Protein AF-A0A8C2HKK5-F1 (afdb_monomer_lite)

Sequence (95 aa):
MLVGRYPFQDVEPTALFSKIRRGAFTIPETLSPRAKSLVCCMLRKSPSERLEAGDILFHPWLHCNNNIPLNQHSSTRHSTDQMVPDFEPNDNGDC

Radius of gyration: 21.93 Å; chains: 1; bounding box: 42×46×60 Å

pLDDT: mean 81.9, std 15.91, range [49.31, 96.12]

Organism: Cyprinus carpio (NCBI:txid7962)

Structure (mmCIF, N/CA/C/O backbone):
data_AF-A0A8C2HKK5-F1
#
_entry.id   AF-A0A8C2HKK5-F1
#
loop_
_atom_site.group_PDB
_atom_site.id
_atom_site.type_symbol
_atom_site.label_atom_id
_atom_site.label_alt_id
_atom_site.label_comp_id
_atom_site.label_asym_id
_atom_site.label_entity_id
_atom_site.label_seq_id
_atom_site.pdbx_PDB_ins_code
_atom_site.Cartn_x
_atom_site.Cartn_y
_atom_site.Cartn_z
_atom_site.occupancy
_atom_site.B_iso_or_equiv
_atom_site.auth_seq_id
_atom_site.auth_comp_id
_atom_site.auth_asym_id
_atom_site.auth_atom_id
_atom_site.pdbx_PDB_model_num
ATOM 1 N N . MET A 1 1 ? -0.412 -13.188 3.033 1.00 73.50 1 MET A N 1
ATOM 2 C CA . MET A 1 1 ? -0.682 -11.726 3.028 1.00 73.50 1 MET A CA 1
ATOM 3 C C . MET A 1 1 ? -1.586 -11.371 4.209 1.00 73.50 1 MET A C 1
ATOM 5 O O . MET A 1 1 ? -2.365 -12.228 4.596 1.00 73.50 1 MET A O 1
ATOM 9 N N . LEU A 1 2 ? -1.476 -10.162 4.787 1.00 86.56 2 LEU A N 1
ATOM 10 C CA . LEU A 1 2 ? -2.094 -9.815 6.087 1.00 86.56 2 LEU A CA 1
ATOM 11 C C . LEU A 1 2 ? -3.475 -9.136 6.027 1.00 86.56 2 LEU A C 1
ATOM 13 O O . LEU A 1 2 ? -4.312 -9.411 6.874 1.00 86.56 2 LEU A O 1
ATOM 17 N N . VAL A 1 3 ? -3.704 -8.220 5.078 1.00 88.56 3 VAL A N 1
ATOM 18 C CA . VAL A 1 3 ? -4.915 -7.359 5.054 1.00 88.56 3 VAL A CA 1
ATOM 19 C C . VAL A 1 3 ? -5.715 -7.506 3.748 1.00 88.56 3 VAL A C 1
ATOM 21 O O . VAL A 1 3 ? -6.797 -6.952 3.620 1.00 88.56 3 VAL A O 1
ATOM 24 N N . GLY A 1 4 ? -5.196 -8.238 2.756 1.00 90.38 4 GLY A N 1
ATOM 25 C CA . GLY A 1 4 ? -5.883 -8.462 1.472 1.00 90.38 4 GLY A CA 1
ATOM 26 C C . GLY A 1 4 ? -6.004 -7.226 0.566 1.00 90.38 4 GLY A C 1
ATOM 27 O O . GLY A 1 4 ? -6.663 -7.291 -0.463 1.00 90.38 4 GLY A O 1
ATOM 28 N N . ARG A 1 5 ? -5.363 -6.108 0.928 1.00 90.12 5 ARG A N 1
ATOM 29 C CA . ARG A 1 5 ? -5.308 -4.860 0.152 1.00 90.12 5 ARG A CA 1
ATOM 30 C C . ARG A 1 5 ? -3.911 -4.253 0.193 1.00 90.12 5 ARG A C 1
ATOM 32 O O . ARG A 1 5 ? -3.143 -4.533 1.118 1.00 90.12 5 ARG A O 1
ATOM 39 N N . TYR A 1 6 ? -3.601 -3.405 -0.784 1.00 92.94 6 TYR A N 1
ATOM 40 C CA . TYR A 1 6 ? -2.315 -2.716 -0.850 1.00 92.94 6 TYR A CA 1
ATOM 41 C C . TYR A 1 6 ? -2.208 -1.610 0.216 1.00 92.94 6 TYR A C 1
ATOM 43 O O . TYR A 1 6 ? -3.205 -0.950 0.521 1.00 92.94 6 TYR A O 1
ATOM 51 N N . PRO A 1 7 ? -1.007 -1.376 0.784 1.00 91.88 7 PRO A N 1
ATOM 52 C CA . PRO A 1 7 ? -0.784 -0.302 1.757 1.00 9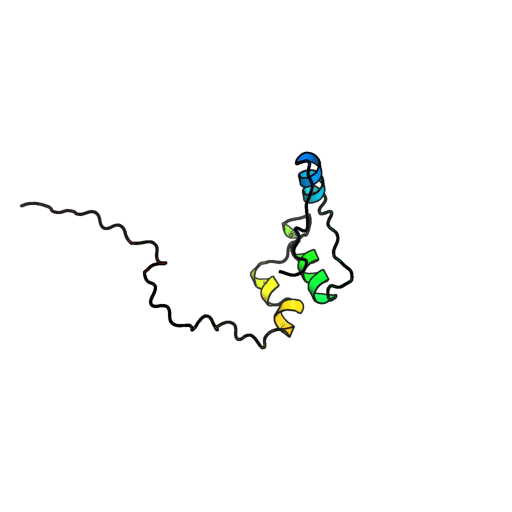1.88 7 PRO A CA 1
ATOM 53 C C . PRO A 1 7 ? -0.946 1.095 1.139 1.00 91.88 7 PRO A C 1
ATOM 55 O O . PRO A 1 7 ? -1.360 2.026 1.828 1.00 91.88 7 PRO A O 1
ATOM 58 N N . PHE A 1 8 ? -0.675 1.226 -0.162 1.00 94.81 8 PHE A N 1
ATOM 59 C CA . PHE A 1 8 ? -0.920 2.429 -0.949 1.00 94.81 8 PHE A CA 1
ATOM 60 C C . PHE A 1 8 ? -1.898 2.087 -2.069 1.00 94.81 8 PHE A C 1
ATOM 62 O O . PHE A 1 8 ? -1.605 1.246 -2.914 1.00 94.81 8 PHE A O 1
ATOM 69 N N . GLN A 1 9 ? -3.059 2.733 -2.062 1.00 92.62 9 GLN A N 1
ATOM 70 C CA . GLN A 1 9 ? -4.065 2.594 -3.105 1.00 92.62 9 GLN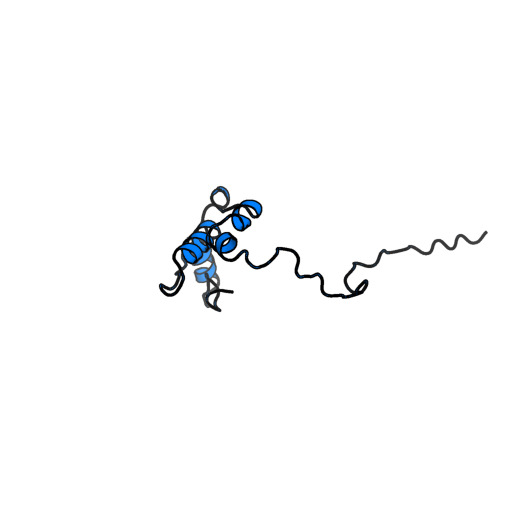 A CA 1
ATOM 71 C C . GLN A 1 9 ? -4.789 3.929 -3.271 1.00 92.62 9 GLN A C 1
ATOM 73 O O . GLN A 1 9 ? -5.130 4.602 -2.287 1.00 92.62 9 GLN A O 1
ATOM 78 N N . ASP A 1 10 ? -4.975 4.319 -4.523 1.00 92.56 10 ASP A N 1
ATOM 79 C CA . ASP A 1 10 ? -5.772 5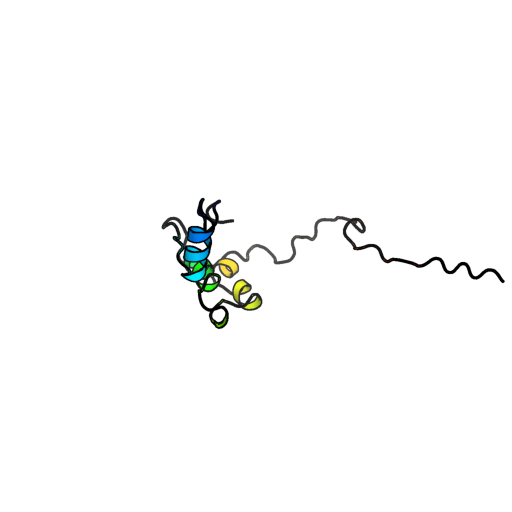.465 -4.934 1.00 92.56 10 ASP A CA 1
ATOM 80 C C . ASP A 1 10 ? -6.265 5.242 -6.368 1.00 92.56 10 ASP A C 1
ATOM 82 O O . ASP A 1 10 ? -5.672 4.446 -7.099 1.00 92.56 10 ASP A O 1
ATOM 86 N N . VAL A 1 11 ? -7.346 5.921 -6.746 1.00 93.81 11 VAL A N 1
ATOM 87 C CA . VAL A 1 11 ? -7.860 5.918 -8.123 1.00 93.81 11 VAL A CA 1
ATOM 88 C C . VAL A 1 11 ? -6.994 6.826 -8.991 1.00 93.81 11 VAL A C 1
ATOM 90 O O . VAL A 1 11 ? -6.716 6.501 -10.143 1.00 93.81 11 VAL A O 1
ATOM 93 N N . GLU A 1 12 ? -6.531 7.947 -8.432 1.00 95.94 12 GLU A N 1
ATOM 94 C CA . GLU A 1 12 ? -5.698 8.895 -9.158 1.00 95.94 12 GLU A CA 1
ATOM 95 C C . GLU A 1 12 ? -4.201 8.571 -8.972 1.00 95.94 12 GLU A C 1
ATOM 97 O O . GLU A 1 12 ? -3.711 8.540 -7.834 1.00 95.94 12 GLU A O 1
ATOM 102 N N . PRO A 1 13 ? -3.422 8.412 -10.061 1.00 94.88 13 PRO A N 1
ATOM 103 C CA . PRO A 1 13 ? -1.981 8.175 -9.970 1.00 94.88 13 PRO A CA 1
ATOM 104 C C . PRO A 1 13 ? -1.245 9.253 -9.162 1.00 94.88 13 PRO A C 1
ATOM 106 O O . PRO A 1 13 ? -0.365 8.936 -8.361 1.00 94.88 13 PRO A O 1
ATOM 109 N N . THR A 1 14 ? -1.629 10.526 -9.301 1.00 96.12 14 THR A N 1
ATOM 110 C CA . THR A 1 14 ? -1.028 11.651 -8.565 1.00 96.12 14 THR A CA 1
ATOM 111 C C . THR A 1 14 ? -1.173 11.491 -7.052 1.00 96.12 14 THR A C 1
ATOM 113 O O . THR A 1 14 ? -0.213 11.702 -6.297 1.00 96.12 14 THR A O 1
ATOM 116 N N . ALA A 1 15 ? -2.362 11.088 -6.598 1.00 94.38 15 ALA A N 1
ATOM 117 C CA . ALA A 1 15 ? -2.661 10.863 -5.192 1.00 94.38 15 ALA A CA 1
ATOM 118 C C . ALA A 1 15 ? -1.944 9.609 -4.666 1.00 94.38 15 ALA A C 1
ATOM 120 O O . ALA A 1 15 ? -1.347 9.652 -3.584 1.00 94.38 15 ALA A O 1
ATOM 121 N N . LEU A 1 16 ? -1.894 8.534 -5.463 1.00 96.06 16 LEU A N 1
ATOM 122 C CA . LEU A 1 16 ? -1.139 7.317 -5.152 1.00 96.06 16 LEU A CA 1
ATOM 123 C C . LEU A 1 16 ? 0.355 7.610 -4.954 1.00 96.06 16 LEU A C 1
ATOM 125 O O . LEU A 1 16 ? 0.913 7.299 -3.898 1.00 96.06 16 LEU A O 1
ATOM 129 N N . PHE A 1 17 ? 1.002 8.267 -5.920 1.00 95.94 17 PHE A N 1
ATOM 130 C CA . PHE A 1 17 ? 2.420 8.621 -5.812 1.00 95.94 17 PHE A CA 1
ATOM 131 C C . PHE A 1 17 ? 2.681 9.580 -4.652 1.00 95.94 17 PHE A C 1
ATOM 133 O O . PHE A 1 17 ? 3.700 9.469 -3.970 1.00 95.94 17 PHE A O 1
ATOM 140 N N . SER A 1 18 ? 1.752 10.492 -4.367 1.00 95.56 18 SER A N 1
ATOM 141 C CA . SER A 1 18 ? 1.859 11.374 -3.204 1.00 95.56 18 SER A CA 1
ATOM 142 C C . SER A 1 18 ? 1.788 10.606 -1.880 1.00 95.56 18 SER A C 1
ATOM 144 O O . SER A 1 18 ? 2.578 10.898 -0.980 1.00 95.56 18 SER A O 1
ATOM 146 N N . LYS A 1 19 ? 0.923 9.589 -1.760 1.00 94.12 19 LYS A N 1
ATOM 147 C CA . LYS A 1 19 ? 0.879 8.688 -0.593 1.00 94.12 19 LYS A CA 1
ATOM 148 C C . LYS A 1 19 ? 2.1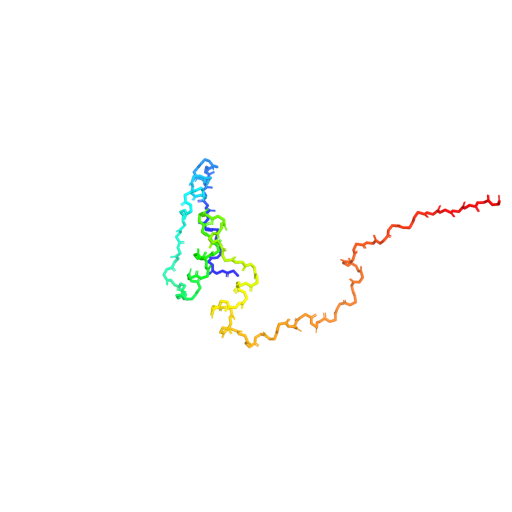79 7.890 -0.443 1.00 94.12 19 LYS A C 1
ATOM 150 O O . LYS A 1 19 ? 2.733 7.859 0.656 1.00 94.12 19 LYS A O 1
ATOM 155 N N . ILE A 1 20 ? 2.705 7.342 -1.542 1.00 94.56 20 ILE A N 1
ATOM 156 C CA . ILE A 1 20 ? 3.967 6.581 -1.563 1.00 94.56 20 ILE A CA 1
ATOM 157 C C . ILE A 1 20 ? 5.145 7.463 -1.133 1.00 94.56 20 ILE A C 1
ATOM 159 O O . ILE A 1 20 ? 5.857 7.121 -0.192 1.00 94.56 20 ILE A O 1
ATOM 163 N N . ARG A 1 21 ? 5.327 8.638 -1.754 1.00 93.81 21 ARG A N 1
ATOM 164 C CA . ARG A 1 21 ? 6.427 9.570 -1.427 1.00 93.81 21 ARG A CA 1
ATOM 165 C C . ARG A 1 21 ? 6.385 10.054 0.021 1.00 93.81 21 ARG A C 1
ATOM 167 O O . ARG A 1 21 ? 7.424 10.342 0.614 1.00 93.81 21 ARG A O 1
ATOM 174 N N . ARG A 1 22 ? 5.186 10.173 0.595 1.00 93.81 22 ARG A N 1
ATOM 175 C CA . ARG A 1 22 ? 5.000 10.542 2.003 1.00 93.81 22 ARG A CA 1
ATOM 176 C C . ARG A 1 22 ? 5.193 9.366 2.961 1.00 93.81 22 ARG A C 1
ATOM 178 O O . ARG A 1 22 ? 5.367 9.618 4.147 1.00 93.81 22 ARG A O 1
ATOM 185 N N . GLY A 1 23 ? 5.161 8.123 2.476 1.00 92.56 23 GLY A N 1
ATOM 186 C CA . GLY A 1 23 ? 5.095 6.933 3.327 1.00 92.56 23 GLY A CA 1
ATOM 187 C C . GLY A 1 23 ? 3.789 6.861 4.125 1.00 92.56 23 GLY A C 1
ATOM 188 O O . GLY A 1 23 ? 3.772 6.338 5.232 1.00 92.56 23 GLY A O 1
ATOM 189 N N . ALA A 1 24 ? 2.703 7.437 3.601 1.00 91.69 24 ALA A N 1
ATOM 190 C CA . ALA A 1 24 ? 1.419 7.505 4.290 1.00 91.69 24 ALA A CA 1
ATOM 191 C C . ALA A 1 24 ? 0.575 6.255 3.994 1.00 91.69 24 ALA A C 1
ATOM 193 O O . ALA A 1 24 ? -0.026 6.149 2.924 1.00 91.69 24 ALA A O 1
ATOM 194 N N . PHE A 1 25 ? 0.521 5.330 4.952 1.00 93.31 25 PHE A N 1
ATOM 195 C CA . PHE A 1 25 ? -0.321 4.133 4.920 1.00 93.31 25 PHE A CA 1
ATOM 196 C C . PHE A 1 25 ? -0.950 3.890 6.298 1.00 93.31 25 PHE A C 1
ATOM 198 O O . PHE A 1 25 ? -0.457 4.372 7.316 1.00 93.31 25 PHE A O 1
ATOM 205 N N . THR A 1 26 ? -2.048 3.136 6.336 1.00 91.44 26 THR A N 1
ATOM 206 C CA . THR A 1 26 ? -2.766 2.823 7.580 1.00 91.44 26 THR A CA 1
ATOM 207 C C . THR A 1 26 ? -2.747 1.326 7.820 1.00 91.44 26 THR A C 1
ATOM 209 O O . THR A 1 26 ? -3.160 0.549 6.958 1.00 91.44 26 THR A O 1
ATOM 212 N N . ILE A 1 27 ? -2.313 0.926 9.013 1.00 91.44 27 ILE A N 1
ATOM 213 C CA . ILE A 1 27 ? -2.355 -0.466 9.446 1.00 91.44 27 ILE A CA 1
ATOM 214 C C . ILE A 1 27 ? -3.578 -0.679 10.354 1.00 91.44 27 ILE A C 1
ATOM 216 O O . ILE A 1 27 ? -3.713 0.050 11.336 1.00 91.44 27 ILE A O 1
ATOM 220 N N . PRO A 1 28 ? -4.457 -1.662 10.074 1.00 91.81 28 PRO A N 1
ATOM 221 C CA . PRO A 1 28 ? -5.586 -1.982 10.946 1.00 91.81 28 PRO A CA 1
ATOM 222 C C . PRO A 1 28 ? -5.161 -2.380 12.362 1.00 91.81 28 PRO A C 1
ATOM 224 O O . PRO A 1 28 ? -4.133 -3.033 12.562 1.00 91.81 28 PRO A O 1
ATOM 227 N N . GLU A 1 29 ? -6.001 -2.066 13.348 1.00 90.44 29 GLU A N 1
ATOM 228 C CA . GLU A 1 29 ? -5.744 -2.427 14.745 1.00 90.44 29 GLU A CA 1
ATOM 229 C C . GLU A 1 29 ? -5.752 -3.938 14.989 1.00 90.44 29 GLU A C 1
ATOM 231 O O . GLU A 1 29 ? -5.032 -4.403 15.870 1.00 90.44 29 GLU A O 1
ATOM 236 N N . THR A 1 30 ? -6.457 -4.691 14.143 1.00 92.00 30 THR A N 1
ATOM 237 C CA . THR A 1 30 ? -6.575 -6.156 14.182 1.00 92.00 30 THR A CA 1
ATOM 238 C C . THR A 1 30 ? -5.253 -6.899 13.990 1.00 92.00 30 THR A C 1
ATOM 240 O O . THR A 1 30 ? -5.170 -8.086 14.298 1.00 92.00 30 THR A O 1
ATOM 243 N N . LEU A 1 31 ? -4.205 -6.236 13.485 1.00 91.31 31 LEU A N 1
ATOM 244 C CA . LEU A 1 31 ? -2.891 -6.859 13.343 1.00 91.31 31 LEU A CA 1
ATOM 245 C C . LEU A 1 31 ? -2.140 -6.912 14.676 1.00 91.31 31 LEU A C 1
ATOM 247 O O . LEU A 1 31 ? -2.154 -5.965 15.467 1.00 91.31 31 LEU A O 1
ATOM 251 N N . SER A 1 32 ? -1.398 -8.002 14.884 1.00 92.75 32 SER A N 1
ATOM 252 C CA . SER A 1 32 ? -0.541 -8.137 16.060 1.00 92.75 32 SER A CA 1
ATOM 253 C C . SER A 1 32 ? 0.535 -7.038 16.090 1.00 92.75 32 SER A C 1
ATOM 255 O O . SER A 1 32 ? 1.023 -6.627 15.032 1.00 92.75 32 SER A O 1
ATOM 257 N N . PRO A 1 33 ? 0.969 -6.570 17.277 1.00 92.69 33 PRO A N 1
ATOM 258 C CA . PRO A 1 33 ? 2.002 -5.535 17.385 1.00 92.69 33 PRO A CA 1
ATOM 259 C C . PRO A 1 33 ? 3.293 -5.885 16.634 1.00 92.69 33 PRO A C 1
ATOM 261 O O . PRO A 1 33 ? 3.897 -5.031 15.989 1.00 92.69 33 PRO A O 1
ATOM 264 N N . ARG A 1 34 ? 3.676 -7.169 16.637 1.00 91.88 34 ARG A N 1
ATOM 265 C CA . ARG A 1 34 ? 4.844 -7.668 15.897 1.00 91.88 34 ARG A CA 1
ATOM 266 C C . ARG A 1 34 ? 4.653 -7.562 14.381 1.00 91.88 34 ARG A C 1
ATOM 268 O O . ARG A 1 34 ? 5.579 -7.153 13.691 1.00 91.88 34 ARG A O 1
ATOM 275 N N . ALA A 1 35 ? 3.461 -7.871 13.866 1.00 92.25 35 ALA A N 1
ATOM 276 C CA . ALA A 1 35 ? 3.162 -7.716 12.442 1.00 92.25 35 ALA A CA 1
ATOM 277 C C . ALA A 1 35 ? 3.224 -6.243 12.019 1.00 92.25 35 ALA A C 1
ATOM 279 O O . ALA A 1 35 ? 3.829 -5.914 11.000 1.00 92.25 35 ALA A O 1
ATOM 280 N N . LYS A 1 36 ? 2.641 -5.351 12.836 1.00 93.94 36 LYS A N 1
ATOM 281 C CA . LYS A 1 36 ? 2.676 -3.897 12.613 1.00 93.94 36 LYS A CA 1
ATOM 282 C C . LYS A 1 36 ? 4.115 -3.383 12.553 1.00 93.94 36 LYS A C 1
ATOM 284 O O . LYS A 1 36 ? 4.465 -2.684 11.610 1.00 93.94 36 LYS A O 1
ATOM 289 N N . SER A 1 37 ? 4.942 -3.787 13.520 1.00 94.12 37 SER A N 1
ATOM 290 C CA . SER A 1 37 ? 6.363 -3.431 13.583 1.00 94.12 37 SER A CA 1
ATOM 291 C C . SER A 1 37 ? 7.104 -3.809 12.301 1.00 94.12 37 SER A C 1
ATOM 293 O O . SER A 1 37 ? 7.741 -2.951 11.696 1.00 94.12 37 SER A O 1
ATOM 295 N N . LEU A 1 38 ? 6.952 -5.052 11.825 1.00 94.19 38 LEU A N 1
ATOM 296 C CA . LEU A 1 38 ? 7.635 -5.492 10.607 1.00 94.19 38 LEU A CA 1
ATOM 297 C C . LEU A 1 38 ? 7.229 -4.656 9.386 1.00 94.19 38 LEU A C 1
ATOM 299 O O . LEU A 1 38 ? 8.090 -4.172 8.654 1.00 94.19 38 LEU A O 1
ATOM 303 N N . VAL A 1 39 ? 5.922 -4.462 9.180 1.00 94.31 39 VAL A N 1
ATOM 304 C CA . VAL A 1 39 ? 5.406 -3.676 8.047 1.00 94.31 39 VAL A CA 1
ATOM 305 C C . VAL A 1 39 ? 5.939 -2.241 8.095 1.00 94.31 39 VAL A C 1
ATOM 307 O O . VAL A 1 39 ? 6.365 -1.718 7.066 1.00 94.31 39 VAL A O 1
ATOM 310 N N . CYS A 1 40 ? 5.984 -1.621 9.279 1.00 93.88 40 CYS A N 1
ATOM 311 C CA . CYS A 1 40 ? 6.561 -0.289 9.458 1.00 93.88 40 CYS A CA 1
ATOM 312 C C . CYS A 1 40 ? 8.057 -0.241 9.126 1.00 93.88 40 CYS A C 1
ATOM 314 O O . CYS A 1 40 ? 8.494 0.701 8.469 1.00 93.88 40 CYS A O 1
ATOM 316 N N . CYS A 1 41 ? 8.837 -1.245 9.537 1.00 94.38 41 CYS A N 1
ATOM 317 C CA . CYS A 1 41 ? 10.271 -1.306 9.246 1.00 94.38 41 CYS A CA 1
ATOM 318 C C . CYS A 1 41 ? 10.569 -1.548 7.756 1.00 94.38 41 CYS A C 1
ATOM 320 O O . CYS A 1 41 ? 11.575 -1.059 7.249 1.00 94.38 41 CYS A O 1
ATOM 322 N N . MET A 1 42 ? 9.694 -2.251 7.034 1.00 94.75 42 MET A N 1
ATOM 323 C CA . MET A 1 42 ? 9.846 -2.475 5.591 1.00 94.75 42 MET A CA 1
ATOM 324 C C . MET A 1 42 ? 9.399 -1.269 4.751 1.00 94.75 42 MET A C 1
ATOM 326 O O . MET A 1 42 ? 10.014 -0.958 3.732 1.00 94.75 42 MET A O 1
ATOM 330 N N . LEU A 1 43 ? 8.337 -0.572 5.169 1.00 95.19 43 LEU A N 1
ATOM 331 C CA . LEU A 1 43 ? 7.727 0.538 4.422 1.00 95.19 43 LEU A CA 1
ATOM 332 C C . LEU A 1 43 ? 8.204 1.920 4.891 1.00 95.19 43 LEU A C 1
ATOM 334 O O . LEU A 1 43 ? 7.459 2.902 4.824 1.00 95.19 43 LEU A O 1
ATOM 338 N N . ARG A 1 44 ? 9.455 2.023 5.353 1.00 94.56 44 ARG A N 1
ATOM 339 C CA . ARG A 1 44 ? 10.037 3.315 5.730 1.00 94.56 44 ARG A CA 1
ATOM 340 C C . ARG A 1 44 ? 10.243 4.211 4.516 1.00 94.56 44 ARG A C 1
ATOM 342 O O . ARG A 1 44 ? 10.620 3.762 3.428 1.00 94.56 44 ARG A O 1
ATOM 349 N N . LYS A 1 45 ? 10.019 5.510 4.737 1.00 93.50 45 LYS A N 1
ATOM 350 C CA . LYS A 1 45 ? 10.160 6.554 3.716 1.00 93.50 45 LYS A CA 1
ATOM 351 C C . LYS A 1 45 ? 11.590 6.615 3.178 1.00 93.50 45 LYS A C 1
ATOM 353 O O . LYS A 1 45 ? 11.776 6.631 1.964 1.00 93.50 45 LYS A O 1
ATOM 358 N N . SER A 1 46 ? 12.581 6.642 4.070 1.00 93.88 46 SER A N 1
ATOM 359 C CA . SER A 1 46 ? 13.988 6.600 3.675 1.00 93.88 46 SER A CA 1
ATOM 360 C C . SER A 1 46 ? 14.404 5.159 3.359 1.00 93.88 46 SER A C 1
ATOM 362 O O . SER A 1 46 ? 14.223 4.293 4.218 1.00 93.88 46 SER A O 1
ATOM 364 N N . PRO A 1 47 ? 14.975 4.873 2.172 1.00 92.81 47 PRO A N 1
ATOM 365 C CA . PRO A 1 47 ? 15.461 3.537 1.832 1.00 92.81 47 PRO A CA 1
ATOM 366 C C . PRO A 1 47 ? 16.528 3.013 2.794 1.00 92.81 47 PRO A C 1
ATOM 368 O O . PRO A 1 47 ? 16.506 1.832 3.112 1.00 92.81 47 PRO A O 1
ATOM 371 N N . SER A 1 48 ? 17.409 3.888 3.291 1.00 93.81 48 SER A N 1
ATOM 372 C CA . SER A 1 48 ? 18.490 3.522 4.217 1.00 93.81 48 SER A CA 1
ATOM 373 C C . SER A 1 48 ? 18.002 3.076 5.592 1.00 93.81 48 SER A C 1
ATOM 375 O O . SER A 1 48 ? 18.745 2.441 6.327 1.00 93.81 48 SER A O 1
ATOM 377 N N . GLU A 1 49 ? 16.767 3.419 5.957 1.00 93.75 49 GLU A N 1
ATOM 378 C CA . GLU A 1 49 ? 16.180 2.988 7.223 1.00 93.75 49 GLU A CA 1
ATOM 379 C C . GLU A 1 49 ? 15.409 1.670 7.081 1.00 93.75 49 GLU A C 1
ATOM 381 O O . GLU A 1 49 ? 14.969 1.109 8.087 1.00 93.75 49 GLU A O 1
ATOM 386 N N . ARG A 1 50 ? 15.166 1.203 5.847 1.00 95.75 50 ARG A N 1
ATOM 387 C CA . ARG A 1 50 ? 14.394 -0.020 5.623 1.00 95.75 50 ARG A CA 1
ATOM 388 C C . ARG A 1 50 ? 15.162 -1.214 6.160 1.00 95.75 50 ARG A C 1
ATOM 390 O O . ARG A 1 50 ? 16.368 -1.320 5.972 1.00 95.75 50 ARG A O 1
ATOM 397 N N . LEU A 1 51 ? 14.421 -2.124 6.779 1.00 93.81 51 LEU A N 1
ATOM 398 C CA . LEU A 1 51 ? 14.974 -3.384 7.252 1.00 93.81 51 LEU A CA 1
ATOM 399 C C . LEU A 1 51 ? 15.548 -4.188 6.079 1.00 93.81 51 LEU A C 1
ATOM 401 O O . LEU A 1 51 ? 14.870 -4.355 5.060 1.00 93.81 51 LEU A O 1
ATOM 405 N N . GLU A 1 52 ? 16.775 -4.683 6.231 1.00 93.88 52 GLU A N 1
ATOM 406 C CA . GLU A 1 52 ? 17.433 -5.502 5.217 1.00 93.88 52 GLU A CA 1
ATOM 407 C C . GLU A 1 52 ? 16.730 -6.858 5.061 1.00 93.88 52 GLU A C 1
ATOM 409 O O . GLU A 1 52 ? 16.133 -7.386 6.000 1.00 93.88 52 GLU A O 1
ATOM 414 N N . ALA A 1 53 ? 16.806 -7.451 3.867 1.00 90.06 53 ALA A N 1
ATOM 415 C CA . ALA A 1 53 ? 16.192 -8.745 3.579 1.00 90.06 53 ALA A CA 1
ATOM 416 C C . ALA A 1 53 ? 16.652 -9.861 4.534 1.00 90.06 53 ALA A C 1
ATOM 418 O O . ALA A 1 53 ? 15.821 -10.654 4.978 1.00 90.06 53 ALA A O 1
ATOM 419 N N . GLY A 1 54 ? 17.944 -9.901 4.882 1.00 88.94 54 GLY A N 1
ATOM 420 C CA . GLY A 1 54 ? 18.469 -10.843 5.873 1.00 88.94 54 GLY A CA 1
ATOM 421 C C . GLY A 1 54 ? 17.863 -10.613 7.258 1.00 88.94 54 GLY A C 1
ATOM 422 O O . GLY A 1 54 ? 17.374 -11.551 7.886 1.00 88.94 54 GLY A O 1
ATOM 423 N N . ASP A 1 55 ? 17.793 -9.354 7.688 1.00 88.94 55 ASP A N 1
ATOM 424 C CA . ASP A 1 55 ? 17.269 -8.963 9.000 1.00 88.94 55 ASP A CA 1
ATOM 425 C C . ASP A 1 55 ? 15.765 -9.216 9.157 1.00 88.94 55 ASP A C 1
ATOM 427 O O . ASP A 1 55 ? 15.291 -9.511 10.259 1.00 88.94 55 ASP A O 1
ATOM 431 N N . ILE A 1 56 ? 14.998 -9.151 8.062 1.00 90.88 56 ILE A N 1
ATOM 432 C CA . ILE A 1 56 ? 13.567 -9.486 8.063 1.00 90.88 56 ILE A CA 1
ATOM 433 C C . ILE A 1 56 ? 13.347 -10.890 8.636 1.00 90.88 56 ILE A C 1
ATOM 435 O O . ILE A 1 56 ? 12.443 -11.068 9.455 1.00 90.88 56 ILE A O 1
ATOM 439 N N . LEU A 1 57 ? 14.182 -11.866 8.261 1.00 87.94 57 LEU A N 1
ATOM 440 C CA . LEU A 1 57 ? 14.052 -13.262 8.701 1.00 87.94 57 LEU A CA 1
ATOM 441 C C . LEU A 1 57 ? 14.198 -13.417 10.221 1.00 87.94 57 LEU A C 1
ATOM 443 O O . LEU A 1 57 ? 13.569 -14.291 10.820 1.00 87.94 57 LEU A O 1
ATOM 447 N N . PHE A 1 58 ? 14.977 -12.541 10.854 1.00 87.94 58 PHE A N 1
ATOM 448 C CA . PHE A 1 58 ? 15.201 -12.538 12.299 1.00 87.94 58 PHE A CA 1
ATOM 449 C C . PHE A 1 58 ? 14.158 -11.719 13.070 1.00 87.94 58 PHE A C 1
ATOM 451 O O . PHE A 1 58 ? 14.140 -11.739 14.303 1.00 87.94 58 PHE A O 1
ATOM 458 N N . HIS A 1 59 ? 13.252 -11.016 12.384 1.00 90.06 59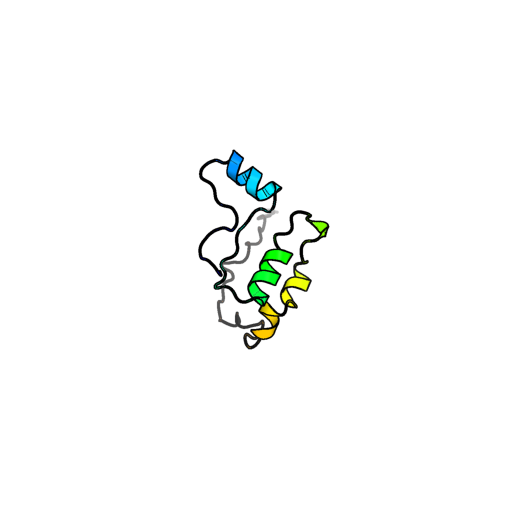 HIS A N 1
ATOM 459 C CA . HIS A 1 59 ? 12.238 -10.211 13.051 1.00 90.06 59 HIS A CA 1
ATOM 460 C C . HIS A 1 59 ? 11.294 -11.105 13.891 1.00 90.06 59 HIS A C 1
ATOM 462 O O . HIS A 1 59 ? 10.777 -12.103 13.375 1.00 90.06 59 HIS A O 1
ATOM 468 N N . PRO A 1 60 ? 10.952 -10.737 15.147 1.00 88.69 60 PRO A N 1
ATOM 469 C CA . PRO A 1 60 ? 10.143 -11.567 16.053 1.00 88.69 60 PRO A CA 1
ATOM 470 C C . PRO A 1 60 ? 8.778 -12.001 15.506 1.00 88.69 60 PRO A C 1
ATOM 472 O O . PRO A 1 60 ? 8.182 -12.959 15.990 1.00 88.69 60 PRO A O 1
ATOM 475 N N . TRP A 1 61 ? 8.250 -11.277 14.516 1.00 89.62 61 TRP A N 1
ATOM 476 C CA . TRP A 1 61 ? 7.022 -11.673 13.824 1.00 89.62 61 TRP A CA 1
ATOM 477 C C . TRP A 1 61 ? 7.185 -12.971 13.018 1.00 89.62 61 TRP A C 1
ATOM 479 O O . TRP A 1 61 ? 6.286 -13.806 13.056 1.00 89.62 61 TRP A O 1
ATOM 489 N N . LEU A 1 62 ? 8.323 -13.156 12.340 1.00 85.88 62 LEU A N 1
ATOM 490 C CA . LEU A 1 62 ? 8.637 -14.377 11.590 1.00 85.88 62 LEU A CA 1
ATOM 491 C C . LEU A 1 62 ? 9.257 -15.443 12.496 1.00 85.88 62 LEU A C 1
ATOM 493 O O . LEU A 1 62 ? 8.848 -16.601 12.448 1.00 85.88 62 LEU A O 1
ATOM 497 N N . HIS A 1 63 ? 10.165 -15.045 13.390 1.00 77.94 63 HIS A N 1
ATOM 498 C CA . HIS A 1 63 ? 10.883 -15.977 14.259 1.00 77.94 63 HIS A CA 1
ATOM 499 C C . HIS A 1 63 ? 9.968 -16.720 15.252 1.00 77.94 63 HIS A C 1
ATOM 501 O O . HIS A 1 63 ? 10.157 -17.906 15.505 1.00 77.94 63 HIS A O 1
ATOM 507 N N . CYS A 1 64 ? 8.919 -16.078 15.784 1.00 62.34 64 CYS A N 1
ATOM 508 C CA . CYS A 1 64 ? 7.977 -16.762 16.682 1.00 62.34 64 CYS A CA 1
ATOM 509 C C . CYS A 1 64 ? 7.058 -17.770 15.975 1.00 62.34 64 CYS A C 1
ATOM 511 O O . CYS A 1 64 ? 6.409 -18.557 16.658 1.00 62.34 64 CYS A O 1
ATOM 513 N N . ASN A 1 65 ? 6.998 -17.764 14.639 1.00 56.84 65 ASN A N 1
ATOM 514 C CA . ASN A 1 65 ? 6.226 -18.734 13.859 1.00 56.84 65 ASN A CA 1
ATOM 515 C C . ASN A 1 65 ? 7.100 -19.886 13.325 1.00 56.84 65 ASN A C 1
ATOM 517 O O . ASN A 1 65 ? 6.643 -20.682 12.506 1.00 56.84 65 ASN A O 1
ATOM 521 N N . ASN A 1 66 ? 8.355 -19.996 13.779 1.00 55.59 66 ASN A N 1
ATOM 522 C CA . ASN A 1 66 ? 9.356 -20.918 13.237 1.00 55.59 66 ASN A CA 1
ATOM 523 C C . ASN A 1 66 ? 9.176 -22.395 13.655 1.00 55.59 66 ASN A C 1
ATOM 525 O O . ASN A 1 66 ? 10.142 -23.148 13.715 1.00 55.59 66 ASN A O 1
ATOM 529 N N . ASN A 1 67 ? 7.932 -22.840 13.861 1.00 51.94 67 ASN A N 1
ATOM 530 C CA . ASN A 1 67 ? 7.581 -24.253 13.675 1.00 51.94 67 ASN A CA 1
ATOM 531 C C . ASN A 1 67 ? 7.421 -24.610 12.183 1.00 51.94 67 ASN A C 1
ATOM 533 O O . ASN A 1 67 ? 7.082 -25.742 11.855 1.00 51.94 67 ASN A O 1
ATOM 537 N N . ILE A 1 68 ? 7.656 -23.663 11.269 1.00 58.12 68 ILE A N 1
ATOM 538 C CA . ILE A 1 68 ? 7.859 -23.957 9.854 1.00 58.12 68 ILE A CA 1
ATOM 539 C C . ILE A 1 68 ? 9.358 -24.233 9.671 1.00 58.12 68 ILE A C 1
ATOM 541 O O . ILE A 1 68 ? 10.137 -23.279 9.674 1.00 58.12 68 ILE A O 1
ATOM 545 N N . PRO A 1 69 ? 9.810 -25.495 9.535 1.00 50.66 69 PRO A N 1
ATOM 546 C CA . PRO A 1 69 ? 11.175 -25.738 9.094 1.00 50.66 69 PRO A CA 1
ATOM 547 C C . PRO A 1 69 ? 11.354 -25.015 7.760 1.00 50.66 69 PRO A C 1
ATOM 549 O O . PRO A 1 69 ? 10.541 -25.182 6.849 1.00 50.66 69 PRO A O 1
ATOM 552 N N . LEU A 1 70 ? 12.417 -24.220 7.647 1.00 53.84 70 LEU A N 1
ATOM 553 C CA . LEU A 1 70 ? 12.782 -23.412 6.477 1.00 53.84 70 LEU A CA 1
ATOM 554 C C . LEU A 1 70 ? 13.112 -24.267 5.225 1.00 53.84 70 LEU A C 1
ATOM 556 O O . LEU A 1 70 ? 13.863 -23.837 4.360 1.00 53.84 70 LEU A O 1
ATOM 560 N N . ASN A 1 71 ? 12.592 -25.498 5.136 1.00 54.22 71 ASN A N 1
ATOM 561 C CA . ASN A 1 71 ? 12.916 -26.480 4.112 1.00 54.22 71 ASN A CA 1
ATOM 562 C C . ASN A 1 71 ? 11.770 -27.461 3.757 1.00 54.22 71 ASN A C 1
ATOM 564 O O . ASN A 1 71 ? 12.028 -28.619 3.446 1.00 54.22 71 ASN A O 1
ATOM 568 N N . GLN A 1 72 ? 10.498 -27.040 3.783 1.00 49.31 72 GLN A N 1
ATOM 569 C CA . GLN A 1 72 ? 9.385 -27.843 3.228 1.00 49.31 72 GLN A CA 1
ATOM 570 C C . GLN A 1 72 ? 8.943 -27.399 1.824 1.00 49.31 72 GLN A C 1
ATOM 572 O O . GLN A 1 72 ? 7.763 -27.387 1.494 1.00 49.31 72 GLN A O 1
ATOM 577 N N . HIS A 1 73 ? 9.916 -27.127 0.954 1.00 50.56 73 HIS A N 1
ATOM 578 C CA . HIS A 1 73 ? 9.775 -27.472 -0.464 1.00 50.56 73 HIS A CA 1
ATOM 579 C C . HIS A 1 73 ? 10.614 -28.711 -0.815 1.00 50.56 73 HIS A C 1
ATOM 581 O O . HIS A 1 73 ? 11.073 -28.872 -1.936 1.00 50.56 73 HIS A O 1
ATOM 587 N N . SER A 1 74 ? 10.750 -29.664 0.109 1.00 53.94 74 SER A N 1
ATOM 588 C CA . SER A 1 74 ? 10.964 -31.070 -0.248 1.00 53.94 74 SER A CA 1
ATOM 589 C C . SER A 1 74 ? 9.619 -31.720 -0.598 1.00 53.94 74 SER A C 1
ATOM 591 O O . SER A 1 74 ? 9.135 -32.641 0.048 1.00 53.94 74 SER A O 1
ATOM 593 N N . SER A 1 75 ? 8.972 -31.208 -1.641 1.00 53.09 75 SER A N 1
ATOM 594 C CA . SER A 1 75 ? 7.954 -31.959 -2.371 1.00 53.09 75 SER A CA 1
ATOM 595 C C . SER A 1 75 ? 8.469 -32.123 -3.784 1.00 53.09 75 SER A C 1
ATOM 597 O O . SER A 1 75 ? 8.396 -31.195 -4.583 1.00 53.09 75 SER A O 1
ATOM 599 N N . THR A 1 76 ? 9.044 -33.296 -4.039 1.00 52.81 76 THR A N 1
ATOM 600 C CA . THR A 1 76 ? 9.099 -33.992 -5.325 1.00 52.81 76 THR A CA 1
ATOM 601 C C . THR A 1 76 ? 8.401 -33.245 -6.459 1.00 52.81 76 THR A C 1
ATOM 603 O O . THR A 1 76 ? 7.214 -33.431 -6.720 1.00 52.81 76 THR A O 1
ATOM 606 N N . ARG A 1 77 ? 9.159 -32.419 -7.170 1.00 52.84 77 ARG A N 1
ATOM 607 C CA . ARG A 1 77 ? 8.902 -32.136 -8.574 1.00 52.84 77 ARG A CA 1
ATOM 608 C C . ARG A 1 77 ? 10.229 -32.285 -9.278 1.00 52.84 77 ARG A C 1
ATOM 610 O O . ARG A 1 77 ? 11.058 -31.386 -9.279 1.00 52.84 77 ARG A O 1
ATOM 617 N N . HIS A 1 78 ? 10.422 -33.467 -9.844 1.00 56.19 78 HIS A N 1
ATOM 618 C CA . HIS A 1 78 ? 11.214 -33.611 -11.050 1.00 56.19 78 HIS A CA 1
ATOM 619 C C . HIS A 1 78 ? 10.649 -32.579 -12.040 1.00 56.19 78 HIS A C 1
ATOM 621 O O . HIS A 1 78 ? 9.574 -32.778 -12.591 1.00 56.19 78 HIS A O 1
ATOM 627 N N . SER A 1 79 ? 11.252 -31.398 -12.110 1.00 55.62 79 SER A N 1
ATOM 628 C CA . SER A 1 79 ? 10.753 -30.290 -12.921 1.00 55.62 79 SER A CA 1
ATOM 629 C C . SER A 1 79 ? 11.948 -29.510 -13.430 1.00 55.62 79 SER A C 1
ATOM 631 O O . SER A 1 79 ? 12.119 -28.326 -13.151 1.00 55.62 79 SER A O 1
ATOM 633 N N . THR A 1 80 ? 12.763 -30.201 -14.223 1.00 57.62 80 THR A N 1
ATOM 634 C CA . THR A 1 80 ? 13.602 -29.572 -15.248 1.00 57.62 80 THR A CA 1
ATOM 635 C C . THR A 1 80 ? 12.791 -28.587 -16.108 1.00 57.62 80 THR A C 1
ATOM 637 O O . THR A 1 80 ? 13.357 -27.636 -16.623 1.00 57.62 80 THR A O 1
ATOM 640 N N . ASP A 1 81 ? 11.458 -28.726 -16.151 1.00 63.03 81 ASP A N 1
ATOM 641 C CA . ASP A 1 81 ? 10.494 -27.816 -16.794 1.00 63.03 81 ASP A CA 1
ATOM 642 C C . ASP A 1 81 ? 10.493 -26.367 -16.263 1.00 63.03 81 ASP A C 1
ATOM 644 O O . ASP A 1 81 ? 9.832 -25.506 -16.839 1.00 63.03 81 ASP A O 1
ATOM 648 N N . GLN A 1 82 ? 11.178 -26.079 -15.150 1.00 71.56 82 GLN A N 1
ATOM 649 C CA . GLN A 1 82 ? 11.297 -24.723 -14.587 1.00 71.56 82 GLN A CA 1
ATOM 650 C C . GLN A 1 82 ? 12.728 -24.180 -14.606 1.00 71.56 82 GLN A C 1
ATOM 652 O O . GLN A 1 82 ? 12.985 -23.106 -14.061 1.00 71.56 82 GLN A O 1
ATOM 657 N N . MET A 1 83 ? 13.663 -24.910 -15.211 1.00 81.56 83 MET A N 1
ATOM 658 C CA . MET A 1 83 ? 14.999 -24.393 -15.469 1.00 81.56 83 MET A CA 1
ATOM 659 C C . MET A 1 83 ? 14.975 -23.630 -16.789 1.00 81.56 83 MET A C 1
ATOM 661 O O . MET A 1 83 ? 14.279 -24.014 -17.727 1.00 81.56 83 MET A O 1
ATOM 665 N N . VAL A 1 84 ? 15.716 -22.527 -16.853 1.00 81.12 84 VAL A N 1
ATOM 666 C CA . VAL A 1 84 ? 15.998 -21.877 -18.133 1.00 81.12 84 VAL A CA 1
ATOM 667 C C . VAL A 1 84 ? 16.786 -22.896 -18.961 1.00 81.12 84 VAL A C 1
ATOM 669 O O . VAL A 1 84 ? 17.823 -23.340 -18.474 1.00 81.12 84 VAL A O 1
ATOM 672 N N . PRO A 1 85 ? 16.302 -23.327 -20.140 1.00 82.44 85 PRO A N 1
ATOM 673 C CA . PRO A 1 85 ? 17.047 -24.271 -20.960 1.00 82.44 85 PRO A CA 1
ATOM 674 C C . PRO A 1 85 ? 18.377 -23.660 -21.396 1.00 82.44 85 PRO A C 1
ATOM 676 O O . PRO A 1 85 ? 18.420 -22.488 -21.781 1.00 82.44 85 PRO A O 1
ATOM 679 N N . ASP A 1 86 ? 19.436 -24.461 -21.371 1.00 82.62 86 ASP A N 1
ATOM 680 C CA . ASP A 1 86 ? 20.711 -24.078 -21.963 1.00 82.62 86 ASP A CA 1
ATOM 681 C C . ASP A 1 86 ? 20.572 -24.038 -23.496 1.00 82.62 86 ASP A C 1
ATOM 683 O O . ASP A 1 86 ? 19.934 -24.898 -24.110 1.00 82.62 86 ASP A O 1
ATOM 687 N N . PHE A 1 87 ? 21.121 -22.998 -24.125 1.00 83.06 87 PHE A N 1
ATOM 688 C CA . PHE A 1 87 ? 21.135 -22.850 -25.579 1.00 83.06 87 PHE A CA 1
ATOM 689 C C . PHE A 1 87 ? 22.419 -23.469 -26.142 1.00 83.06 87 PHE A C 1
ATOM 691 O O . PHE A 1 87 ? 23.492 -22.898 -25.971 1.00 83.06 87 PHE A O 1
ATOM 698 N N . GLU A 1 88 ? 22.302 -24.595 -26.849 1.00 79.50 88 GLU A N 1
ATOM 699 C CA . GLU A 1 88 ? 23.417 -25.238 -27.560 1.00 79.50 88 GLU A CA 1
ATOM 700 C C . GLU A 1 88 ? 23.405 -24.820 -29.049 1.00 79.50 88 GLU A C 1
ATOM 702 O O . GLU A 1 88 ? 22.523 -25.255 -29.800 1.00 79.50 88 GLU A O 1
ATOM 707 N N . PRO A 1 89 ? 24.333 -23.961 -29.521 1.00 77.50 89 PRO A N 1
ATOM 708 C CA . PRO A 1 89 ? 24.466 -23.661 -30.944 1.00 77.50 89 PRO A CA 1
ATOM 709 C C . PRO A 1 89 ? 24.993 -24.894 -31.692 1.00 77.50 89 PRO A C 1
ATOM 711 O O . PRO A 1 89 ? 26.059 -25.417 -31.385 1.00 77.50 89 PRO A O 1
ATOM 714 N N . ASN A 1 90 ? 24.234 -25.354 -32.687 1.00 66.19 90 ASN A N 1
ATOM 715 C CA . ASN A 1 90 ? 24.542 -26.551 -33.465 1.00 66.19 90 ASN A CA 1
ATOM 716 C C . ASN A 1 90 ? 25.694 -26.271 -34.451 1.00 66.19 90 ASN A C 1
ATOM 718 O O . ASN A 1 90 ? 25.455 -25.936 -35.612 1.00 66.19 90 ASN A O 1
ATOM 722 N N . ASP A 1 91 ? 26.938 -26.378 -33.985 1.00 65.75 91 ASP A N 1
ATOM 723 C CA . ASP A 1 91 ? 28.134 -26.348 -34.831 1.00 65.75 91 ASP A CA 1
ATOM 724 C C . ASP A 1 91 ? 28.342 -27.732 -35.464 1.00 65.75 91 ASP A C 1
ATOM 726 O O . ASP A 1 91 ? 29.223 -28.503 -35.089 1.00 65.75 91 ASP A O 1
ATOM 730 N N . ASN A 1 92 ? 27.476 -28.083 -36.419 1.00 57.66 92 ASN A N 1
ATOM 731 C CA . ASN A 1 92 ? 27.772 -29.161 -37.359 1.00 57.66 92 ASN A CA 1
ATOM 732 C C . ASN A 1 92 ? 28.808 -28.628 -38.357 1.00 57.66 92 ASN A C 1
ATOM 734 O O . ASN A 1 92 ? 28.473 -28.254 -39.482 1.00 57.66 92 ASN A O 1
ATOM 738 N N . GLY A 1 93 ? 30.060 -28.560 -37.901 1.00 61.84 93 GLY A N 1
ATOM 739 C CA . GLY A 1 93 ? 31.231 -28.400 -38.749 1.00 61.84 93 GLY A CA 1
ATOM 740 C C . GLY A 1 93 ? 31.375 -29.625 -39.646 1.00 61.84 93 GLY A C 1
ATOM 741 O O . GLY A 1 93 ? 31.967 -30.628 -39.254 1.00 61.84 93 GLY A O 1
ATOM 742 N N . ASP A 1 94 ? 30.777 -29.553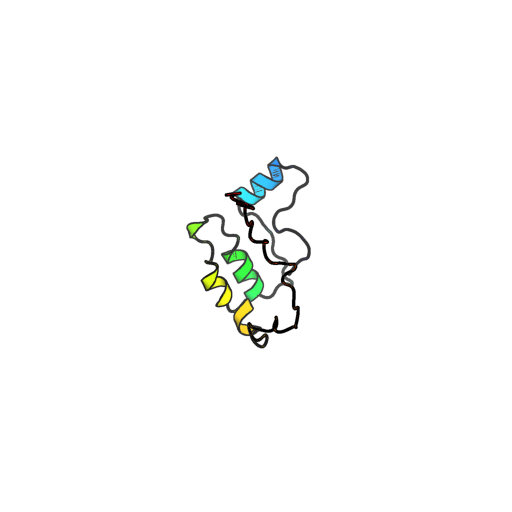 -40.835 1.00 54.22 94 ASP A N 1
ATOM 743 C CA . ASP A 1 94 ? 31.034 -30.483 -41.929 1.00 54.22 94 ASP A CA 1
ATOM 744 C C . ASP A 1 94 ? 32.479 -30.279 -42.426 1.00 54.22 94 ASP A C 1
ATOM 746 O O . ASP A 1 94 ? 32.798 -29.225 -42.975 1.00 54.22 94 ASP A O 1
ATOM 750 N N . CYS A 1 95 ? 33.287 -31.327 -42.217 1.00 51.00 95 CYS A N 1
ATOM 751 C CA . CYS A 1 95 ? 34.546 -31.720 -42.877 1.00 51.00 95 CYS A CA 1
ATOM 752 C C . CYS A 1 95 ? 35.770 -30.783 -42.824 1.00 51.00 95 CYS A C 1
ATOM 754 O O . CYS A 1 95 ? 35.816 -29.769 -43.555 1.00 51.00 95 CYS A O 1
#

Secondary structure (DSSP, 8-state):
--SSS-SS--SSHHHHHHHHHHT-----TTS-HHHHHHHHHHS-SSGGGSPPHHHHHHSHHHHTTTTS-TT---S----GGGSPPP---------

InterPro domains:
  IPR000719 Protein kinase domain [PS50011] (1-62)
  IPR011009 Protein kinase-like domain superfamily [SSF56112] (1-77)
  IPR024104 Pseudokinase tribbles family/serine-threonine-protein kinase 40 [PTHR22961] (1-90)

Foldseek 3Di:
DPPPDDQFDDPDPVRSVVCLLVLPGDDDPPDDPLVVVLVCLQSDNDPVSHQDPVRSCVRCVNVVVPVPPPDPVPPDDPPPVPDDDDDDDPPPPDD